Protein AF-A0A7S1NJX8-F1 (afdb_monomer)

Sequence (131 aa):
MVQAANAGLDQEMPGDKNGGYFNFLAIANAINAGQVVEATIDDKVHRILRTMFQVGLFDRPVTGNVSANVTSETHRLLARDMARQSAVLLKNIDQTLPLQPLAKLKRIAVFGEAAHTKVITGGTGSGAVVP

Structure (mmCIF, N/CA/C/O backbone):
data_AF-A0A7S1NJX8-F1
#
_entry.id   AF-A0A7S1NJX8-F1
#
loop_
_atom_site.group_PDB
_atom_site.id
_atom_site.type_symbol
_atom_site.label_atom_id
_atom_site.label_alt_id
_atom_site.label_comp_id
_atom_site.label_asym_id
_atom_site.label_entity_id
_atom_site.label_seq_id
_atom_site.pdbx_PDB_ins_code
_atom_site.Cartn_x
_atom_site.Cartn_y
_atom_site.Cartn_z
_atom_site.occupancy
_atom_site.B_iso_or_equiv
_atom_site.auth_seq_id
_atom_site.auth_comp_id
_atom_site.auth_asym_id
_atom_site.auth_atom_id
_atom_site.pdbx_PDB_model_num
ATOM 1 N N . MET A 1 1 ? -21.201 2.657 12.795 1.00 90.62 1 MET A N 1
ATOM 2 C CA . MET A 1 1 ? -20.234 2.126 13.780 1.00 90.62 1 MET A CA 1
ATOM 3 C C . MET A 1 1 ? -20.573 0.704 14.221 1.00 90.62 1 MET A C 1
ATOM 5 O O . MET A 1 1 ? -19.836 -0.180 13.822 1.00 90.62 1 MET A O 1
ATOM 9 N N . VAL A 1 2 ? -21.676 0.453 14.946 1.00 95.69 2 VAL A N 1
ATOM 10 C CA . VAL A 1 2 ? -22.008 -0.868 15.547 1.00 95.69 2 VAL A CA 1
ATOM 11 C C . VAL A 1 2 ? -21.812 -2.051 14.597 1.00 95.69 2 VAL A C 1
ATOM 13 O O . VAL A 1 2 ? -21.109 -3.002 14.922 1.00 95.69 2 VAL A O 1
ATOM 16 N N . GLN A 1 3 ? -22.384 -1.974 13.392 1.00 96.62 3 GLN A N 1
ATOM 17 C CA . GLN A 1 3 ? -22.246 -3.037 12.393 1.00 96.62 3 GLN A CA 1
ATOM 18 C C . GLN A 1 3 ? -20.782 -3.291 12.020 1.00 96.62 3 GLN A C 1
ATOM 20 O O . GLN A 1 3 ? -20.370 -4.439 11.958 1.00 96.62 3 GLN A O 1
ATOM 25 N N . ALA A 1 4 ? -19.986 -2.238 11.824 1.00 95.75 4 ALA A N 1
ATOM 26 C CA . ALA A 1 4 ? -18.568 -2.366 11.504 1.00 95.75 4 ALA A CA 1
ATOM 27 C C . ALA A 1 4 ? -17.772 -2.957 12.679 1.00 95.75 4 ALA A C 1
ATOM 29 O O . ALA A 1 4 ? -16.923 -3.820 12.461 1.00 95.75 4 ALA A O 1
ATOM 30 N N . ALA A 1 5 ? -18.084 -2.557 13.918 1.00 94.62 5 ALA A N 1
ATOM 31 C CA . ALA A 1 5 ? -17.475 -3.141 15.110 1.00 94.62 5 ALA A CA 1
ATOM 32 C C . ALA A 1 5 ? -17.751 -4.655 15.174 1.00 94.62 5 ALA A C 1
ATOM 34 O O . ALA A 1 5 ? -16.818 -5.450 15.268 1.00 94.62 5 ALA A O 1
ATOM 35 N N . ASN A 1 6 ? -19.003 -5.075 14.997 1.00 96.56 6 ASN A N 1
ATOM 36 C CA . ASN A 1 6 ? -19.371 -6.493 15.022 1.00 96.56 6 ASN A CA 1
ATOM 37 C C . ASN A 1 6 ? -18.906 -7.273 13.772 1.00 96.56 6 ASN A C 1
ATOM 39 O O . ASN A 1 6 ? -18.737 -8.485 13.844 1.00 96.56 6 ASN A O 1
ATOM 43 N N . ALA A 1 7 ? -18.659 -6.598 12.644 1.00 97.25 7 ALA A N 1
ATOM 44 C CA . ALA A 1 7 ? -18.204 -7.206 11.387 1.00 97.25 7 ALA A CA 1
ATOM 45 C C . ALA A 1 7 ? -16.672 -7.310 11.251 1.00 97.25 7 ALA A C 1
ATOM 47 O O . ALA A 1 7 ? -16.177 -7.668 10.185 1.00 97.25 7 ALA A O 1
ATOM 48 N N . GLY A 1 8 ? -15.915 -7.000 12.309 1.00 95.56 8 GLY A N 1
ATOM 49 C CA . GLY A 1 8 ? -14.461 -7.197 12.329 1.00 95.56 8 GLY A CA 1
ATOM 50 C C . GLY A 1 8 ? -13.617 -5.986 11.923 1.00 95.56 8 GLY A C 1
ATOM 51 O O . GLY A 1 8 ? -12.413 -6.136 11.756 1.00 95.56 8 GLY A O 1
ATOM 52 N N . LEU A 1 9 ? -14.189 -4.779 11.808 1.00 95.81 9 LEU A N 1
ATOM 53 C CA . LEU A 1 9 ? -13.374 -3.565 11.687 1.00 95.81 9 LEU A CA 1
ATOM 54 C C . LEU A 1 9 ? -12.698 -3.271 13.034 1.00 95.81 9 LEU A C 1
ATOM 56 O O . LEU A 1 9 ? -13.394 -3.074 14.034 1.00 95.81 9 LEU A O 1
ATOM 60 N N . ASP A 1 10 ? -11.367 -3.260 13.065 1.00 94.75 10 ASP A N 1
ATOM 61 C CA . ASP A 1 10 ? -10.586 -3.034 14.291 1.00 94.75 10 ASP A CA 1
ATOM 62 C C . ASP A 1 10 ? -10.226 -1.550 14.495 1.00 94.75 10 ASP A C 1
ATOM 64 O O . ASP A 1 10 ? -10.170 -1.081 15.629 1.00 94.75 10 ASP A O 1
ATOM 68 N N . GLN A 1 11 ? -10.013 -0.801 13.406 1.00 93.25 11 GLN A N 1
ATOM 69 C CA . GLN A 1 11 ? -9.604 0.604 13.444 1.00 93.25 11 GLN A CA 1
A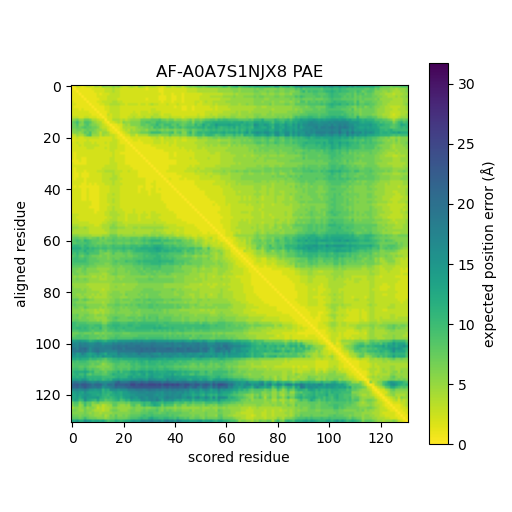TOM 70 C C . GLN A 1 11 ? -10.263 1.408 12.319 1.00 93.25 11 GLN A C 1
ATOM 72 O O . GLN A 1 11 ? -10.266 1.002 11.157 1.00 93.25 11 GLN A O 1
ATOM 77 N N . GLU A 1 12 ? -10.799 2.574 12.665 1.00 93.25 12 GLU A N 1
ATOM 78 C CA . GLU A 1 12 ? -11.357 3.534 11.715 1.00 93.25 12 GLU A CA 1
ATOM 79 C C . GLU A 1 12 ? -10.269 4.460 11.150 1.00 93.25 12 GLU A C 1
ATOM 81 O O . GLU A 1 12 ? -9.429 4.973 11.892 1.00 93.25 12 GLU A O 1
ATOM 86 N N . MET A 1 13 ? -10.314 4.714 9.836 1.00 92.38 13 MET A N 1
ATOM 87 C CA . MET A 1 13 ? -9.521 5.747 9.167 1.00 92.38 13 MET A CA 1
ATOM 88 C C . MET A 1 13 ? -10.307 6.381 8.000 1.00 92.38 13 MET A C 1
ATOM 90 O O . MET A 1 13 ? -10.979 5.651 7.269 1.00 92.38 13 MET A O 1
ATOM 94 N N . PRO A 1 14 ? -10.173 7.699 7.754 1.00 89.44 14 PRO A N 1
ATOM 95 C CA . PRO A 1 14 ? -9.563 8.681 8.647 1.00 89.44 14 PRO A CA 1
ATOM 96 C C . PRO A 1 14 ? -10.462 8.935 9.866 1.00 89.44 14 PRO A C 1
ATOM 98 O O . PRO A 1 14 ? -11.683 8.868 9.766 1.00 89.44 14 PRO A O 1
ATOM 101 N N . GLY A 1 15 ? -9.862 9.256 11.010 1.00 82.00 15 GLY A N 1
ATOM 102 C CA . GLY A 1 15 ? -10.617 9.872 12.102 1.00 82.00 15 GLY A CA 1
ATOM 103 C C . GLY A 1 15 ? -10.945 11.333 11.779 1.00 82.00 15 GLY A C 1
ATOM 104 O O . GLY A 1 15 ? -10.297 11.954 10.933 1.00 82.00 15 GLY A O 1
ATOM 105 N N . ASP A 1 16 ? -11.924 11.903 12.479 1.00 85.06 16 ASP A N 1
ATOM 106 C CA . ASP A 1 16 ? -12.110 13.354 12.543 1.00 85.06 16 ASP A CA 1
ATOM 107 C C . ASP A 1 16 ? -11.523 13.920 13.852 1.00 85.06 16 ASP A C 1
ATOM 109 O O . ASP A 1 16 ? -10.999 13.190 14.697 1.00 85.06 16 ASP A O 1
ATOM 113 N N . LYS A 1 17 ? -11.628 15.239 14.049 1.00 84.19 17 LYS A N 1
ATOM 114 C CA . LYS A 1 17 ? -11.164 15.918 15.276 1.00 84.19 17 LYS A CA 1
ATOM 115 C C . LYS A 1 17 ? -11.827 15.415 16.570 1.00 84.19 17 LYS A C 1
ATOM 117 O O . LYS A 1 17 ? -11.340 15.725 17.650 1.00 84.19 17 LYS A O 1
ATOM 122 N N . ASN A 1 18 ? -12.931 14.680 16.460 1.00 83.44 18 ASN A N 1
ATOM 123 C CA . ASN A 1 18 ? -13.700 14.134 17.571 1.00 83.44 18 ASN A CA 1
ATOM 124 C C . ASN A 1 18 ? -13.514 12.610 17.710 1.00 83.44 18 ASN A C 1
ATOM 126 O O . ASN A 1 18 ? -14.224 11.982 18.493 1.00 83.44 18 ASN A O 1
ATOM 130 N N . GLY A 1 19 ? -12.572 12.010 16.973 1.00 77.94 19 GLY A N 1
ATOM 131 C CA . GLY A 1 19 ? -12.288 10.575 17.021 1.00 77.94 19 GLY A CA 1
ATOM 132 C C . GLY A 1 19 ? -13.142 9.716 16.084 1.00 77.94 19 GLY A C 1
ATOM 133 O O . GLY A 1 19 ? -13.145 8.499 16.237 1.00 77.94 19 GLY A O 1
ATOM 134 N N . GLY A 1 20 ? -13.854 10.317 15.126 1.00 88.75 20 GLY A N 1
ATOM 135 C CA . GLY A 1 20 ? -14.644 9.604 14.123 1.00 88.75 20 GLY A CA 1
ATOM 136 C C . GLY A 1 20 ? -15.876 8.898 14.694 1.00 88.75 20 GLY A C 1
ATOM 137 O O . GLY A 1 20 ? -16.385 9.228 15.770 1.00 88.75 20 GLY A O 1
ATOM 138 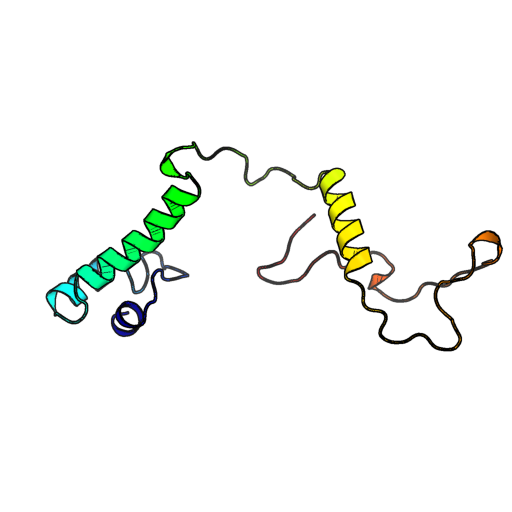N N . TYR A 1 21 ? -16.377 7.911 13.961 1.00 90.56 21 TYR A N 1
ATOM 139 C CA . TYR A 1 21 ? -17.515 7.087 14.359 1.00 90.56 21 TYR A CA 1
ATOM 140 C C . TYR A 1 21 ? -17.198 6.112 15.505 1.00 90.56 21 TYR A C 1
ATOM 142 O O . TYR A 1 21 ? -18.125 5.696 16.200 1.00 90.56 21 TYR A O 1
ATOM 150 N N . PHE A 1 22 ? -15.931 5.742 15.699 1.00 92.50 22 PHE A N 1
ATOM 151 C CA . PHE A 1 22 ? -15.415 4.838 16.736 1.00 92.50 22 PHE A CA 1
ATOM 152 C C . PHE A 1 22 ? -14.891 5.581 17.975 1.00 92.50 22 PHE A C 1
ATOM 154 O O . PHE A 1 22 ? -14.167 5.008 18.788 1.00 92.50 22 PHE A O 1
ATOM 161 N N . ASN A 1 23 ? -15.265 6.850 18.158 1.00 92.56 23 ASN A N 1
ATOM 162 C CA . ASN A 1 23 ? -14.895 7.593 19.357 1.00 92.56 23 ASN A CA 1
ATOM 163 C C . ASN A 1 23 ? -15.419 6.924 20.645 1.00 92.56 23 ASN A C 1
ATOM 165 O O . ASN A 1 23 ? -16.388 6.157 20.637 1.00 92.56 23 ASN A O 1
ATOM 169 N N . PHE A 1 24 ? -14.791 7.276 21.769 1.00 91.31 24 PHE A N 1
ATOM 170 C CA . PHE A 1 24 ? -15.077 6.697 23.082 1.00 91.31 24 PHE A CA 1
ATOM 171 C C . PHE A 1 24 ? -16.570 6.705 23.443 1.00 91.31 24 PHE A C 1
ATOM 173 O O . PHE A 1 24 ? -17.103 5.672 23.842 1.00 91.31 24 PHE A O 1
ATOM 180 N N . LEU A 1 25 ? -17.261 7.839 23.269 1.00 93.81 25 LEU A N 1
ATOM 181 C CA . LEU A 1 25 ? -18.677 7.960 23.634 1.00 93.81 25 LEU A CA 1
ATOM 182 C C . LEU A 1 25 ? -19.558 7.047 22.780 1.00 93.81 25 LEU A C 1
ATOM 184 O O . LEU A 1 25 ? -20.480 6.423 23.299 1.00 93.81 25 LEU A O 1
ATOM 188 N N . ALA A 1 26 ? -19.274 6.948 21.480 1.00 93.81 26 ALA A N 1
ATOM 189 C CA . ALA A 1 26 ? -20.027 6.081 20.584 1.00 93.81 26 ALA A CA 1
ATOM 190 C C . ALA A 1 26 ? -19.888 4.606 20.992 1.00 93.81 26 ALA A C 1
ATOM 192 O O . ALA A 1 26 ? -20.896 3.904 21.086 1.00 93.81 26 ALA A O 1
ATOM 193 N N . ILE A 1 27 ? -18.662 4.151 21.270 1.00 95.06 27 ILE A N 1
ATOM 194 C CA . ILE A 1 27 ? -18.387 2.772 21.699 1.00 95.06 27 ILE A CA 1
ATOM 195 C C . ILE A 1 27 ? -19.026 2.483 23.060 1.00 95.06 27 ILE A C 1
ATOM 197 O O . ILE A 1 27 ? -19.748 1.495 23.190 1.00 95.06 27 ILE A O 1
ATOM 201 N N . ALA A 1 28 ? -18.842 3.369 24.042 1.00 96.25 28 ALA A N 1
ATOM 202 C CA . ALA A 1 28 ? -19.423 3.212 25.373 1.00 96.25 28 ALA A CA 1
ATOM 203 C C . ALA A 1 28 ? -20.958 3.120 25.318 1.00 96.25 28 ALA A C 1
ATOM 205 O O . ALA A 1 28 ? -21.553 2.241 25.938 1.00 96.25 28 ALA A O 1
ATOM 206 N N . ASN A 1 29 ? -21.608 3.971 24.517 1.00 97.38 29 ASN A N 1
ATOM 207 C CA . ASN A 1 29 ? -23.059 3.928 24.339 1.00 97.38 29 ASN A CA 1
ATOM 208 C C . ASN A 1 29 ? -23.527 2.630 23.670 1.00 97.38 29 ASN A C 1
ATOM 210 O O . ASN A 1 29 ? -24.543 2.074 24.077 1.00 97.38 29 ASN A O 1
ATOM 214 N N . ALA A 1 30 ? -22.795 2.126 22.673 1.00 97.25 30 ALA A N 1
ATOM 215 C CA . ALA A 1 30 ? -23.131 0.865 22.017 1.00 97.25 30 ALA A CA 1
ATOM 216 C C . ALA A 1 30 ? -22.998 -0.343 22.958 1.00 97.25 30 ALA A C 1
ATOM 218 O O . ALA A 1 30 ? -23.825 -1.253 22.886 1.00 97.25 30 ALA A O 1
ATOM 219 N N . ILE A 1 31 ? -22.009 -0.334 23.859 1.00 97.81 31 ILE A N 1
ATOM 220 C CA . ILE A 1 31 ? -21.859 -1.355 24.906 1.00 97.81 31 ILE A CA 1
ATOM 221 C C . ILE A 1 31 ? -23.004 -1.258 25.915 1.00 97.81 31 ILE A C 1
ATOM 223 O O . ILE A 1 31 ? -23.692 -2.248 26.157 1.00 97.81 31 ILE A O 1
ATOM 227 N N . ASN A 1 32 ? -23.280 -0.058 26.436 1.00 98.00 32 ASN A N 1
ATOM 228 C CA . ASN A 1 32 ? -24.369 0.173 27.391 1.00 98.00 32 ASN A CA 1
ATOM 229 C C . ASN A 1 32 ? -25.746 -0.205 26.820 1.00 98.00 32 ASN A C 1
ATOM 231 O O . ASN A 1 32 ? -26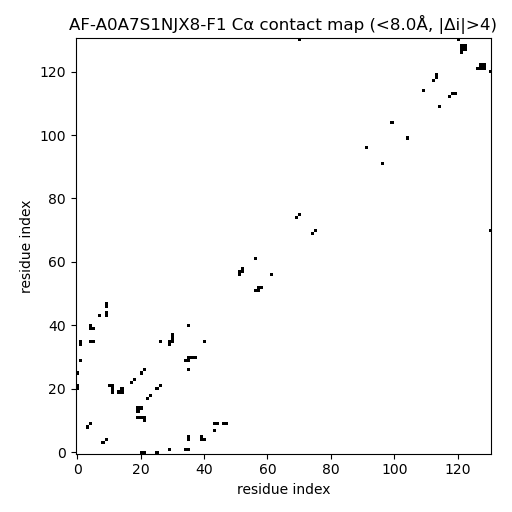.619 -0.662 27.552 1.00 98.00 32 ASN A O 1
ATOM 235 N N . ALA A 1 33 ? -25.940 -0.035 25.510 1.00 98.00 33 ALA A N 1
ATOM 236 C CA . ALA A 1 33 ? -27.155 -0.427 24.802 1.00 98.00 33 ALA A CA 1
ATOM 237 C C . ALA A 1 33 ? -27.198 -1.920 24.406 1.00 98.00 33 ALA A C 1
ATOM 239 O O . ALA A 1 33 ? -28.159 -2.342 23.764 1.00 98.00 33 ALA A O 1
ATOM 240 N N . GLY A 1 34 ? -26.168 -2.715 24.725 1.00 97.69 34 GLY A N 1
ATOM 241 C CA . GLY A 1 34 ? -26.075 -4.136 24.367 1.00 97.69 34 GLY A CA 1
ATOM 242 C C . GLY A 1 34 ? -25.906 -4.406 22.866 1.00 97.69 34 GLY A C 1
ATOM 243 O O . GLY A 1 34 ? -26.106 -5.529 22.410 1.00 97.69 34 GLY A O 1
ATOM 244 N N . GLN A 1 35 ? -25.561 -3.384 22.079 1.00 98.12 35 GLN A N 1
ATOM 245 C CA . GLN A 1 35 ? -25.411 -3.472 20.623 1.00 98.12 35 GLN A CA 1
ATOM 246 C C . GLN A 1 35 ? -24.044 -4.031 20.206 1.00 98.12 35 GLN A C 1
ATOM 248 O O . GLN A 1 35 ? -23.897 -4.582 19.113 1.00 98.12 35 GLN A O 1
ATOM 253 N N . VAL A 1 36 ? -23.044 -3.872 21.071 1.00 97.44 36 VAL A N 1
ATOM 254 C CA . VAL A 1 36 ? -21.699 -4.441 20.950 1.00 97.44 36 VAL A CA 1
ATOM 255 C C . VAL A 1 36 ? -21.336 -5.001 22.319 1.00 97.44 36 VAL A C 1
ATOM 257 O O . VAL A 1 36 ? -21.515 -4.317 23.321 1.00 97.44 36 VAL A O 1
ATOM 260 N N . VAL A 1 37 ? -20.839 -6.234 22.390 1.00 97.75 37 VAL A N 1
ATOM 261 C CA . VAL A 1 37 ? -20.351 -6.782 23.664 1.00 97.75 37 VAL A CA 1
ATOM 262 C C . VAL A 1 37 ? -18.935 -6.276 23.934 1.00 97.75 37 VAL A C 1
ATOM 264 O O . VAL A 1 37 ? -18.137 -6.159 23.007 1.00 97.75 37 VAL A O 1
ATOM 267 N N . GLU A 1 38 ? -18.600 -5.992 25.193 1.00 97.12 38 GLU A N 1
ATOM 268 C CA . GLU A 1 38 ? -17.281 -5.458 25.582 1.00 97.12 38 GLU A CA 1
ATOM 269 C C . GLU A 1 38 ? -16.125 -6.340 25.084 1.00 97.12 38 GLU A C 1
ATOM 271 O O . GLU A 1 38 ? -15.177 -5.836 24.486 1.00 97.12 38 GLU A O 1
ATOM 276 N N . ALA A 1 39 ? -16.284 -7.666 25.160 1.00 97.94 39 ALA A N 1
ATOM 277 C CA . ALA A 1 39 ? -15.316 -8.631 24.638 1.00 97.94 39 ALA A CA 1
ATOM 278 C C . ALA A 1 39 ? -15.006 -8.453 23.135 1.00 97.94 39 ALA A C 1
ATOM 280 O O . ALA A 1 39 ? -13.907 -8.775 22.687 1.00 97.94 39 ALA A O 1
ATOM 281 N N . THR A 1 40 ? -15.947 -7.926 22.338 1.00 97.19 40 THR A N 1
ATOM 282 C CA . THR A 1 40 ? -15.702 -7.586 20.927 1.00 97.19 40 THR A CA 1
ATOM 283 C C . THR A 1 40 ? -14.741 -6.411 20.795 1.00 97.19 40 THR A C 1
ATOM 285 O O . THR A 1 40 ? -13.979 -6.375 19.837 1.00 97.19 40 THR A O 1
ATOM 288 N N . ILE A 1 41 ? -14.759 -5.453 21.721 1.00 96.50 41 ILE A N 1
ATOM 289 C CA . ILE A 1 41 ? -13.811 -4.335 21.736 1.00 96.50 41 ILE A CA 1
ATOM 290 C C . ILE A 1 41 ? -12.457 -4.785 22.289 1.00 96.50 41 ILE A C 1
ATOM 292 O O . ILE A 1 41 ? -11.435 -4.478 21.675 1.00 96.50 41 ILE A O 1
ATOM 296 N N . ASP A 1 42 ? -12.439 -5.582 23.358 1.00 97.69 42 ASP A N 1
ATOM 297 C CA . ASP A 1 42 ? -11.201 -6.123 23.935 1.00 97.69 42 ASP A CA 1
ATOM 298 C C . ASP A 1 42 ? -10.390 -6.924 22.915 1.00 97.69 42 ASP A C 1
ATOM 300 O O . ASP A 1 42 ? -9.183 -6.731 22.778 1.00 97.69 42 ASP A O 1
ATOM 304 N N . ASP A 1 43 ? -11.053 -7.780 22.137 1.00 98.00 43 ASP A N 1
ATOM 305 C CA . ASP A 1 43 ? -10.420 -8.570 21.080 1.00 98.00 43 ASP A CA 1
ATOM 306 C C . ASP A 1 43 ? -9.782 -7.682 19.988 1.00 98.00 43 ASP A C 1
ATOM 308 O O . ASP A 1 43 ? -8.669 -7.950 19.524 1.00 98.00 43 ASP A O 1
ATOM 312 N N . LYS A 1 44 ? -10.423 -6.562 19.626 1.00 96.62 44 LYS A N 1
ATOM 313 C CA . LYS A 1 44 ? -9.885 -5.581 18.659 1.00 96.62 44 LYS A CA 1
ATOM 314 C C . LYS A 1 44 ? -8.651 -4.878 19.201 1.00 96.62 44 LYS A C 1
ATOM 316 O O . LYS A 1 44 ? -7.619 -4.817 18.530 1.00 96.62 44 LYS A O 1
ATOM 321 N N . VAL A 1 45 ? -8.743 -4.382 20.434 1.00 96.81 45 VAL A N 1
ATOM 322 C CA . VAL A 1 45 ? -7.627 -3.732 21.129 1.00 96.81 45 VAL A CA 1
ATOM 323 C C . VAL A 1 45 ? -6.464 -4.710 21.269 1.00 96.81 45 VAL A C 1
ATOM 325 O O . VAL A 1 45 ? -5.323 -4.355 20.972 1.00 96.81 45 VAL A O 1
ATOM 328 N N . HIS A 1 46 ? -6.742 -5.966 21.617 1.00 98.06 46 HIS A N 1
ATOM 329 C CA . HIS A 1 46 ? -5.736 -7.015 21.705 1.00 98.06 46 HIS A CA 1
ATOM 330 C C . HIS A 1 46 ? -5.017 -7.239 20.365 1.00 98.06 46 HIS A C 1
ATOM 332 O O . HIS A 1 46 ? -3.790 -7.322 20.351 1.00 98.06 46 HIS A O 1
ATOM 338 N N . ARG A 1 47 ? -5.717 -7.271 19.219 1.00 98.12 47 ARG A N 1
ATOM 339 C CA . ARG A 1 47 ? -5.071 -7.393 17.891 1.00 98.12 47 ARG A CA 1
ATOM 340 C C . ARG A 1 47 ? -4.115 -6.240 17.588 1.00 98.12 47 ARG A C 1
ATOM 342 O O . ARG A 1 47 ? -3.018 -6.488 17.071 1.00 98.12 47 ARG A O 1
ATOM 349 N N . ILE A 1 48 ? -4.509 -5.012 17.926 1.00 97.50 48 ILE A N 1
ATOM 350 C CA . ILE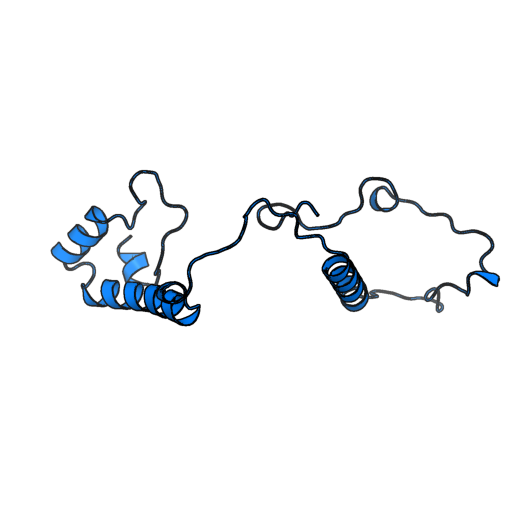 A 1 48 ? -3.687 -3.809 17.741 1.00 97.50 48 ILE A CA 1
ATOM 351 C C . ILE A 1 48 ? -2.456 -3.876 18.652 1.00 97.50 48 ILE A C 1
ATOM 353 O O . ILE A 1 48 ? -1.324 -3.822 18.167 1.00 97.50 48 ILE A O 1
ATOM 357 N N . LEU A 1 49 ? -2.662 -4.078 19.957 1.00 98.00 49 LEU A N 1
ATOM 358 C CA . LEU A 1 49 ? -1.584 -4.122 20.946 1.00 98.00 49 LEU A CA 1
ATOM 359 C C . LEU A 1 49 ? -0.613 -5.272 20.686 1.00 98.00 49 LEU A C 1
ATOM 361 O O . LEU A 1 49 ? 0.595 -5.060 20.708 1.00 98.00 49 LEU A O 1
ATOM 365 N N . ARG A 1 50 ? -1.109 -6.470 20.360 1.00 97.94 50 ARG A N 1
ATOM 366 C CA . ARG A 1 50 ? -0.274 -7.615 19.973 1.00 97.94 50 ARG A CA 1
ATOM 367 C C . ARG A 1 50 ? 0.679 -7.249 18.838 1.00 97.94 50 ARG A C 1
ATOM 369 O O . ARG A 1 50 ? 1.853 -7.597 18.901 1.00 97.94 50 ARG A O 1
ATOM 376 N N . THR A 1 51 ? 0.192 -6.537 17.821 1.00 97.50 51 THR A N 1
ATOM 377 C CA . THR A 1 51 ? 1.020 -6.103 16.686 1.00 97.50 51 THR A CA 1
ATOM 378 C C . THR A 1 51 ? 2.073 -5.085 17.131 1.00 97.50 51 THR A C 1
ATOM 380 O O . THR A 1 51 ? 3.234 -5.204 16.747 1.00 97.50 51 THR A O 1
ATOM 383 N N . MET A 1 52 ? 1.704 -4.137 18.000 1.00 96.81 52 MET A N 1
ATOM 384 C CA . MET A 1 52 ? 2.636 -3.165 18.586 1.00 96.81 52 MET A CA 1
ATOM 385 C C . MET A 1 52 ? 3.742 -3.838 19.416 1.00 96.81 52 MET A C 1
ATOM 387 O O . MET A 1 52 ? 4.917 -3.508 19.252 1.00 96.81 52 MET A O 1
ATOM 391 N N . PHE A 1 53 ? 3.398 -4.819 20.254 1.00 97.12 53 PHE A N 1
ATOM 392 C CA . PHE A 1 53 ? 4.380 -5.624 20.986 1.00 97.12 53 PHE A CA 1
ATOM 393 C C . PHE A 1 53 ? 5.258 -6.451 20.042 1.00 97.12 53 PHE A C 1
ATOM 395 O O . PHE A 1 53 ? 6.472 -6.473 20.202 1.00 97.12 53 PHE A O 1
ATOM 402 N N . GLN A 1 54 ? 4.683 -7.073 19.009 1.00 96.50 54 GLN A N 1
ATOM 403 C CA . GLN A 1 54 ? 5.438 -7.894 18.057 1.00 96.50 54 GLN A CA 1
ATOM 404 C C . GLN A 1 54 ? 6.520 -7.100 17.310 1.00 96.50 54 GLN A C 1
ATOM 406 O O . GLN A 1 54 ? 7.610 -7.620 17.073 1.00 96.50 54 GLN A O 1
ATOM 411 N N . VAL A 1 55 ? 6.248 -5.841 16.949 1.00 95.19 55 VAL A N 1
ATOM 412 C CA . VAL A 1 55 ? 7.253 -4.968 16.313 1.00 95.19 55 VAL A CA 1
ATOM 413 C C . VAL A 1 55 ? 8.217 -4.326 17.321 1.00 95.19 55 VAL A C 1
ATOM 415 O O . VAL A 1 55 ? 9.155 -3.638 16.920 1.00 95.19 55 VAL A O 1
ATOM 418 N N . GLY A 1 56 ? 8.031 -4.582 18.621 1.00 95.44 56 GLY A N 1
ATOM 419 C CA . GLY A 1 56 ? 8.866 -4.068 19.705 1.00 95.44 56 GLY A CA 1
ATOM 420 C C . GLY A 1 56 ? 8.632 -2.593 20.019 1.00 95.44 56 GLY A C 1
ATOM 421 O O . GLY A 1 56 ? 9.546 -1.943 20.521 1.00 95.44 56 GLY A O 1
ATOM 422 N N . LEU A 1 57 ? 7.443 -2.055 19.717 1.00 94.94 57 LEU A N 1
ATOM 423 C CA . LEU A 1 57 ? 7.125 -0.635 19.917 1.00 94.94 57 LEU A CA 1
ATOM 424 C C . LEU A 1 57 ? 7.228 -0.210 21.390 1.00 94.94 57 LEU A C 1
ATOM 426 O O . LEU A 1 57 ? 7.573 0.931 21.675 1.00 94.94 57 LEU A O 1
ATOM 430 N N . PHE A 1 58 ? 6.937 -1.127 22.315 1.00 95.44 58 PHE A N 1
ATOM 431 C CA . PHE A 1 58 ? 7.029 -0.885 23.758 1.00 95.44 58 PHE A CA 1
ATOM 432 C C . PHE A 1 58 ? 8.427 -1.144 24.333 1.00 95.44 58 PHE A C 1
ATOM 434 O O . PHE A 1 58 ? 8.752 -0.620 25.395 1.00 95.44 58 PHE A O 1
ATOM 441 N N . ASP A 1 59 ? 9.259 -1.919 23.635 1.00 95.81 59 ASP A N 1
ATOM 442 C CA . ASP A 1 59 ? 10.578 -2.332 24.127 1.00 95.81 59 ASP A CA 1
ATOM 443 C C . ASP A 1 59 ? 11.699 -1.412 23.634 1.00 95.81 59 ASP A C 1
ATOM 445 O O . ASP A 1 59 ? 12.739 -1.274 24.278 1.00 95.81 59 ASP A O 1
ATOM 449 N N . ARG A 1 60 ? 11.521 -0.811 22.452 1.00 94.31 60 ARG A N 1
ATOM 450 C CA . ARG A 1 60 ? 12.543 -0.017 21.768 1.00 94.31 60 ARG A CA 1
ATOM 451 C C . ARG A 1 60 ? 12.043 1.410 21.568 1.00 94.31 60 ARG A C 1
ATOM 453 O O . ARG A 1 60 ? 10.990 1.588 20.957 1.00 94.31 60 ARG A O 1
ATOM 460 N N . PRO A 1 61 ? 12.794 2.436 22.009 1.00 89.94 61 PRO A N 1
ATOM 461 C CA . PRO A 1 61 ? 12.417 3.812 21.730 1.00 89.94 61 PRO A CA 1
ATOM 462 C C . PRO A 1 61 ? 12.357 4.032 20.215 1.00 89.94 61 PRO A C 1
ATOM 464 O O . PRO A 1 61 ? 13.242 3.594 19.474 1.00 89.94 61 PRO A O 1
ATOM 467 N N . VAL A 1 62 ? 11.317 4.726 19.753 1.00 89.19 62 VAL A N 1
ATOM 468 C CA . VAL A 1 62 ? 11.211 5.137 18.350 1.00 89.19 62 VAL A CA 1
ATOM 469 C C . VAL A 1 62 ? 12.317 6.153 18.081 1.00 89.19 62 VAL A C 1
ATOM 471 O O . VAL A 1 62 ? 12.338 7.237 18.661 1.00 89.19 62 VAL A O 1
ATOM 474 N N . THR A 1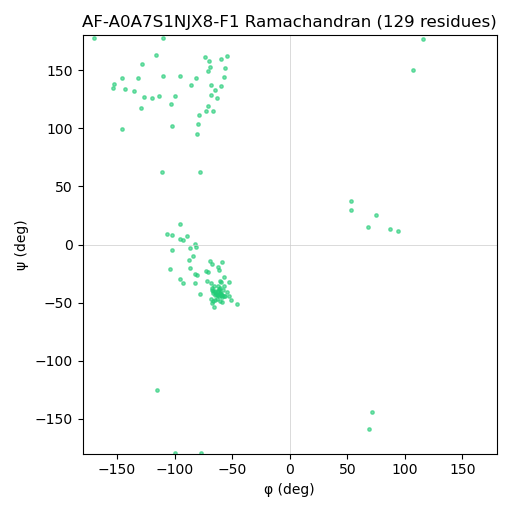 63 ? 13.259 5.783 17.221 1.00 88.69 63 THR A N 1
ATOM 475 C CA . THR A 1 63 ? 14.389 6.628 16.821 1.00 88.69 63 THR A CA 1
ATOM 476 C C . THR A 1 63 ? 14.311 6.949 15.330 1.00 88.69 63 THR A C 1
ATOM 478 O O . THR A 1 63 ? 13.600 6.285 14.576 1.00 88.69 63 THR A O 1
ATOM 481 N N . GLY A 1 64 ? 15.045 7.975 14.897 1.00 87.88 64 GLY A N 1
ATOM 482 C CA . GLY A 1 64 ? 15.119 8.393 13.497 1.00 87.88 64 GLY A CA 1
ATOM 483 C C . GLY A 1 64 ? 14.559 9.791 13.250 1.00 87.88 64 GLY A C 1
ATOM 484 O O . GLY A 1 64 ? 14.081 10.469 14.156 1.00 87.88 64 GLY A O 1
ATOM 485 N N . ASN A 1 65 ? 14.659 10.233 11.999 1.00 90.81 65 ASN A N 1
ATOM 486 C CA . ASN A 1 65 ? 14.159 11.521 11.540 1.00 90.81 65 ASN A CA 1
ATOM 487 C C . ASN A 1 65 ? 13.299 11.286 10.296 1.00 90.81 65 ASN A C 1
ATOM 489 O O . ASN A 1 65 ? 13.807 10.824 9.277 1.00 90.81 65 ASN A O 1
ATOM 493 N N . VAL A 1 66 ? 12.011 11.620 10.381 1.00 88.62 66 VAL A N 1
ATOM 494 C CA . VAL A 1 66 ? 11.049 11.479 9.272 1.00 88.62 66 VAL A CA 1
ATOM 495 C C . VAL A 1 66 ? 11.405 12.328 8.050 1.00 88.62 66 VAL A C 1
ATOM 497 O O . VAL A 1 66 ? 10.963 12.028 6.948 1.00 88.62 66 VAL A O 1
ATOM 500 N N . SER A 1 67 ? 12.238 13.352 8.231 1.00 88.94 67 SER A N 1
ATOM 501 C CA . SER A 1 67 ? 12.743 14.218 7.165 1.00 88.94 67 SER A CA 1
ATOM 502 C C . SER A 1 67 ? 14.117 13.786 6.642 1.00 88.94 67 SER A C 1
ATOM 504 O O . SER A 1 67 ? 14.721 14.508 5.849 1.00 88.94 67 SER A O 1
ATOM 506 N N . ALA A 1 68 ? 14.667 12.660 7.110 1.00 90.31 68 ALA A N 1
ATOM 507 C CA . ALA A 1 68 ? 15.952 12.172 6.624 1.00 90.31 68 ALA A CA 1
ATOM 508 C C . ALA A 1 68 ? 15.856 11.776 5.144 1.00 90.31 68 ALA A C 1
ATOM 510 O O . ALA A 1 68 ? 14.954 11.043 4.742 1.00 90.31 68 ALA A O 1
ATOM 511 N N . ASN A 1 69 ? 16.829 12.215 4.340 1.00 89.19 69 ASN A N 1
ATOM 512 C CA . ASN A 1 69 ? 16.974 11.712 2.980 1.00 89.19 69 ASN A CA 1
ATOM 513 C C . ASN A 1 69 ? 17.520 10.280 3.038 1.00 89.19 69 ASN A C 1
ATOM 515 O O . ASN A 1 69 ? 18.649 10.049 3.473 1.00 89.19 69 ASN A O 1
ATOM 519 N N . VAL A 1 70 ? 16.704 9.327 2.594 1.00 89.69 70 VAL A N 1
ATOM 520 C CA . VAL A 1 70 ? 17.041 7.900 2.566 1.00 89.69 70 VAL A CA 1
ATOM 521 C C . VAL A 1 70 ? 17.431 7.405 1.171 1.00 89.69 70 VAL A C 1
ATOM 523 O O . VAL A 1 70 ? 17.639 6.206 0.991 1.00 89.69 70 VAL A O 1
ATOM 526 N N . THR A 1 71 ? 17.595 8.285 0.182 1.00 90.56 71 THR A N 1
ATOM 527 C CA . THR A 1 71 ? 18.041 7.955 -1.183 1.00 90.56 71 THR A CA 1
ATOM 528 C C . THR A 1 71 ? 19.557 7.723 -1.227 1.00 90.56 71 THR A C 1
ATOM 530 O O . THR A 1 71 ? 20.320 8.436 -1.877 1.00 90.56 71 THR A O 1
ATOM 533 N N . SER A 1 72 ? 20.015 6.701 -0.503 1.00 93.06 72 SER A N 1
ATOM 534 C CA . SER A 1 72 ? 21.409 6.255 -0.521 1.00 93.06 72 SER A CA 1
ATOM 535 C C . SER A 1 72 ? 21.772 5.596 -1.856 1.00 93.06 72 SER A C 1
ATOM 537 O O . SER A 1 72 ? 20.906 5.072 -2.561 1.00 93.06 72 SER A O 1
ATOM 539 N N . GLU A 1 73 ? 23.065 5.548 -2.187 1.00 95.62 73 GLU A N 1
ATOM 540 C CA . GLU A 1 73 ? 23.536 4.839 -3.386 1.00 95.62 73 GLU A CA 1
ATOM 541 C C . GLU A 1 73 ? 23.140 3.355 -3.361 1.00 95.62 73 GLU A C 1
ATOM 543 O O . GLU A 1 73 ? 22.676 2.815 -4.362 1.00 95.62 73 GLU A O 1
ATOM 548 N N . THR A 1 74 ? 23.209 2.714 -2.192 1.00 96.81 74 THR A N 1
ATOM 549 C CA . THR A 1 74 ? 22.767 1.327 -2.006 1.00 96.81 74 THR A CA 1
ATOM 550 C C . THR A 1 74 ? 21.289 1.145 -2.362 1.00 96.81 74 THR A C 1
ATOM 552 O O . THR A 1 74 ? 20.941 0.209 -3.082 1.00 96.81 74 THR A O 1
ATOM 555 N N . HIS A 1 75 ? 20.410 2.052 -1.920 1.00 94.88 75 HIS A N 1
ATOM 556 C CA . HIS A 1 75 ? 18.986 1.997 -2.268 1.00 94.88 75 HIS A CA 1
ATOM 557 C C . HIS A 1 75 ? 18.744 2.278 -3.757 1.00 94.88 75 HIS A C 1
ATOM 559 O O . HIS A 1 75 ? 17.911 1.614 -4.373 1.00 94.88 75 HIS A O 1
ATOM 565 N N . ARG A 1 76 ? 19.499 3.203 -4.367 1.00 92.56 76 ARG A N 1
ATOM 566 C CA . ARG A 1 76 ? 19.418 3.485 -5.812 1.00 92.56 76 ARG A CA 1
ATOM 567 C C . ARG A 1 76 ? 19.820 2.274 -6.653 1.00 92.56 76 ARG A C 1
ATOM 569 O O . ARG A 1 76 ? 19.145 1.962 -7.634 1.00 92.56 76 ARG A O 1
ATOM 576 N N . LEU A 1 77 ? 20.891 1.578 -6.271 1.00 96.00 77 LEU A N 1
ATOM 577 C CA . LEU A 1 77 ? 21.337 0.360 -6.947 1.00 96.00 77 LEU A CA 1
ATOM 578 C C . LEU A 1 77 ? 20.307 -0.766 -6.815 1.00 96.00 77 LEU A C 1
ATOM 580 O O . LEU A 1 77 ? 19.994 -1.405 -7.819 1.00 96.00 77 LEU A O 1
ATOM 584 N N . LEU A 1 78 ? 19.730 -0.954 -5.623 1.00 96.00 78 LEU A N 1
ATOM 585 C CA . LEU A 1 78 ? 18.658 -1.926 -5.401 1.00 96.00 78 LEU A CA 1
ATOM 586 C C . LEU A 1 78 ? 17.424 -1.612 -6.260 1.00 96.00 78 LEU A C 1
ATOM 588 O O . LEU A 1 78 ? 16.933 -2.488 -6.969 1.00 96.00 78 LEU A O 1
ATOM 592 N N . ALA A 1 79 ? 16.962 -0.358 -6.268 1.00 92.94 79 ALA A N 1
ATOM 593 C CA . ALA A 1 79 ? 15.822 0.064 -7.082 1.00 92.94 79 ALA A CA 1
ATOM 594 C C . ALA A 1 79 ? 16.073 -0.152 -8.584 1.00 92.94 79 ALA A C 1
ATOM 596 O O . ALA A 1 79 ? 15.200 -0.643 -9.302 1.00 92.94 79 ALA A O 1
ATOM 597 N N . ARG A 1 80 ? 17.284 0.158 -9.067 1.00 93.75 80 ARG A N 1
ATOM 598 C CA . ARG A 1 80 ? 17.689 -0.090 -10.459 1.00 93.75 80 ARG A CA 1
ATOM 599 C C . ARG A 1 80 ? 17.676 -1.577 -10.804 1.00 93.75 80 ARG A C 1
ATOM 601 O O . ARG A 1 80 ? 17.301 -1.938 -11.919 1.00 93.75 80 ARG A O 1
ATOM 608 N N . ASP A 1 81 ? 18.117 -2.425 -9.883 1.00 97.50 81 ASP A N 1
ATOM 609 C CA . ASP A 1 81 ? 18.132 -3.869 -10.087 1.00 97.50 81 ASP A CA 1
ATOM 610 C C . ASP A 1 81 ? 16.712 -4.446 -10.139 1.00 97.50 81 ASP A C 1
ATOM 612 O O . ASP A 1 81 ? 16.365 -5.131 -11.101 1.00 97.50 81 ASP A O 1
ATOM 616 N N . MET A 1 82 ? 15.850 -4.051 -9.197 1.00 96.12 82 MET A N 1
ATOM 617 C CA . MET A 1 82 ? 14.427 -4.406 -9.205 1.00 96.12 82 MET A CA 1
ATOM 618 C C . MET A 1 82 ? 13.736 -3.968 -10.501 1.00 96.12 82 MET A C 1
ATOM 620 O O . MET A 1 82 ? 13.009 -4.759 -11.097 1.00 96.12 82 MET A O 1
ATOM 624 N N . ALA A 1 83 ? 13.998 -2.746 -10.981 1.00 93.62 83 ALA A N 1
ATOM 625 C CA . ALA A 1 83 ? 13.442 -2.245 -12.239 1.00 93.62 83 ALA A CA 1
ATOM 626 C C . ALA A 1 83 ? 13.889 -3.069 -13.459 1.00 93.62 83 ALA A C 1
ATOM 628 O O . ALA A 1 83 ? 13.114 -3.272 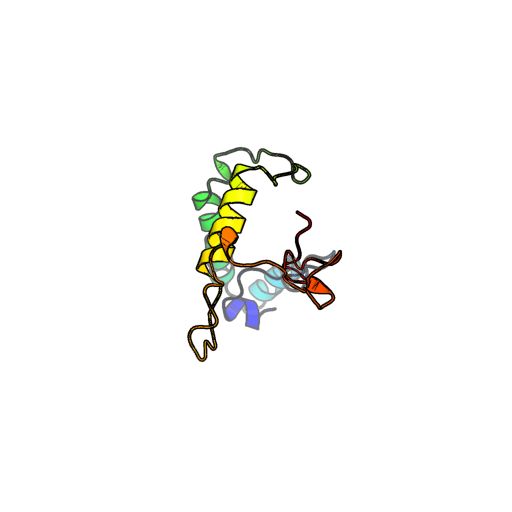-14.392 1.00 93.62 83 ALA A O 1
ATOM 629 N N . ARG A 1 84 ? 15.131 -3.575 -13.462 1.00 95.31 84 ARG A N 1
ATOM 630 C CA . ARG A 1 84 ? 15.630 -4.454 -14.531 1.00 95.31 84 ARG A CA 1
ATOM 631 C C . ARG A 1 84 ? 14.908 -5.801 -14.533 1.00 95.31 84 ARG A C 1
ATOM 633 O O . ARG A 1 84 ? 14.639 -6.330 -15.606 1.00 95.31 84 ARG A O 1
ATOM 640 N N . GLN A 1 85 ? 14.625 -6.351 -13.353 1.00 97.50 85 GLN A N 1
ATOM 641 C CA . GLN A 1 85 ? 14.000 -7.667 -13.201 1.00 97.50 85 GLN A CA 1
ATOM 642 C C . GLN A 1 85 ? 12.475 -7.644 -13.388 1.00 97.50 85 GLN A C 1
ATOM 644 O O . GLN A 1 85 ? 11.896 -8.659 -13.763 1.00 97.50 85 GLN A O 1
ATOM 649 N N . SER A 1 86 ? 11.819 -6.508 -13.135 1.00 96.56 86 SER A N 1
ATOM 650 C CA . SER A 1 86 ? 10.357 -6.384 -13.216 1.00 96.56 86 SER A CA 1
ATOM 651 C C . SER A 1 86 ? 9.828 -6.022 -14.607 1.00 96.56 86 SER A C 1
ATOM 653 O O . SER A 1 86 ? 8.625 -6.131 -14.852 1.00 96.56 86 SER A O 1
ATOM 655 N N . ALA A 1 87 ? 10.694 -5.596 -15.530 1.00 95.75 87 ALA A N 1
ATOM 656 C CA . ALA A 1 87 ? 10.297 -5.242 -16.888 1.00 95.75 87 ALA A CA 1
ATOM 657 C C . ALA A 1 87 ? 9.856 -6.479 -17.693 1.00 95.75 87 ALA A C 1
ATOM 659 O O . ALA A 1 87 ? 10.592 -7.458 -17.812 1.00 95.75 87 ALA A O 1
ATOM 660 N N . VAL A 1 88 ? 8.671 -6.412 -18.309 1.00 97.69 88 VAL A N 1
ATOM 661 C CA . VAL A 1 88 ? 8.116 -7.502 -19.128 1.00 97.69 88 VAL A CA 1
ATOM 662 C C . VAL A 1 88 ? 8.258 -7.179 -20.615 1.00 97.69 88 VAL A C 1
ATOM 664 O O . VAL A 1 88 ? 7.710 -6.193 -21.110 1.00 97.69 88 VAL A O 1
ATOM 667 N N . LEU A 1 89 ? 8.960 -8.040 -21.355 1.00 97.50 89 LEU A N 1
ATOM 668 C CA . LEU A 1 89 ? 9.066 -7.951 -22.811 1.00 97.50 89 LEU A CA 1
ATOM 669 C C . LEU A 1 89 ? 7.812 -8.540 -23.469 1.00 97.50 89 LEU A C 1
ATOM 671 O O . LEU A 1 89 ? 7.721 -9.745 -23.684 1.00 97.50 89 LEU A O 1
ATOM 675 N N . LEU A 1 90 ? 6.844 -7.684 -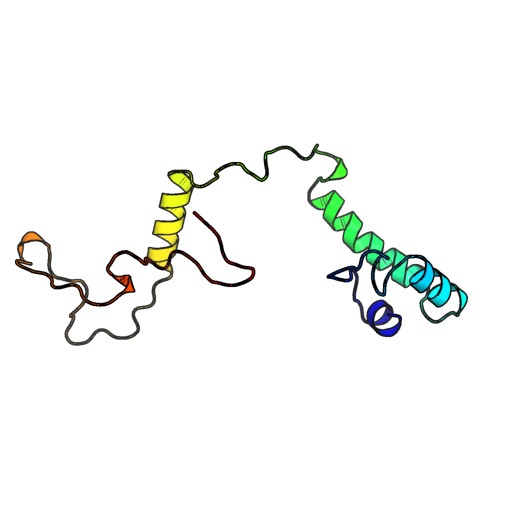23.803 1.00 98.31 90 LEU A N 1
ATOM 676 C CA . LEU A 1 90 ? 5.564 -8.123 -24.377 1.00 98.31 90 LEU A CA 1
ATOM 677 C C . LEU A 1 90 ? 5.679 -8.629 -25.823 1.00 98.31 90 LEU A C 1
ATOM 679 O O . LEU A 1 90 ? 4.897 -9.476 -26.248 1.00 98.31 90 LEU A O 1
ATOM 683 N N . LYS A 1 91 ? 6.620 -8.089 -26.605 1.00 97.75 91 LYS A N 1
ATOM 684 C CA . LYS A 1 91 ? 6.777 -8.404 -28.029 1.00 97.75 91 LYS A CA 1
ATOM 685 C C . LYS A 1 91 ? 8.218 -8.190 -28.478 1.00 97.75 91 LYS A C 1
ATOM 687 O O . LYS A 1 91 ? 8.800 -7.149 -28.191 1.00 97.75 91 LYS A O 1
ATOM 692 N N . ASN A 1 92 ? 8.760 -9.143 -29.233 1.00 97.56 92 ASN A N 1
ATOM 693 C CA . ASN A 1 92 ? 10.075 -9.041 -29.865 1.00 97.56 92 ASN A CA 1
ATOM 694 C C . ASN A 1 92 ? 10.052 -9.763 -31.219 1.00 97.56 92 ASN A C 1
ATOM 696 O O . ASN A 1 92 ? 10.115 -10.988 -31.266 1.00 97.56 92 ASN A O 1
ATOM 700 N N . ILE A 1 93 ? 9.896 -9.008 -32.308 1.00 97.56 93 ILE A N 1
ATOM 701 C CA . ILE A 1 93 ? 9.891 -9.542 -33.679 1.00 97.56 93 ILE A CA 1
ATOM 702 C C . ILE A 1 93 ? 11.301 -9.411 -34.268 1.00 97.56 93 ILE A C 1
ATOM 704 O O . ILE A 1 93 ? 12.012 -8.455 -33.953 1.00 97.56 93 ILE A O 1
ATOM 708 N N . ASP A 1 94 ? 11.704 -10.383 -35.091 1.00 96.00 94 ASP A N 1
ATOM 709 C CA . ASP A 1 94 ? 12.971 -10.393 -35.839 1.00 96.00 94 ASP A CA 1
ATOM 710 C C . ASP A 1 94 ? 14.220 -10.173 -34.975 1.00 96.00 94 ASP A C 1
ATOM 712 O O . ASP A 1 94 ? 15.216 -9.616 -35.427 1.00 96.00 94 ASP A O 1
ATOM 716 N N . GLN A 1 95 ? 14.162 -10.593 -33.705 1.00 93.38 95 GLN A N 1
ATOM 717 C CA . GLN A 1 95 ? 15.251 -10.420 -32.736 1.00 93.38 95 GLN A CA 1
ATOM 718 C C . GLN A 1 95 ? 15.731 -8.961 -32.633 1.00 93.38 95 GLN A C 1
ATOM 720 O O . GLN A 1 95 ? 16.917 -8.693 -32.456 1.00 93.38 95 GLN A O 1
ATOM 725 N N . THR A 1 96 ? 14.796 -8.007 -32.728 1.00 93.56 96 THR A N 1
ATOM 726 C CA . THR A 1 96 ? 15.095 -6.569 -32.626 1.00 93.56 96 THR A CA 1
ATOM 727 C C . THR A 1 96 ? 15.789 -6.229 -31.302 1.00 93.56 96 THR A C 1
ATOM 729 O O . THR A 1 96 ? 16.662 -5.360 -31.256 1.00 93.56 96 THR A O 1
ATOM 732 N N . LEU A 1 97 ? 15.402 -6.916 -30.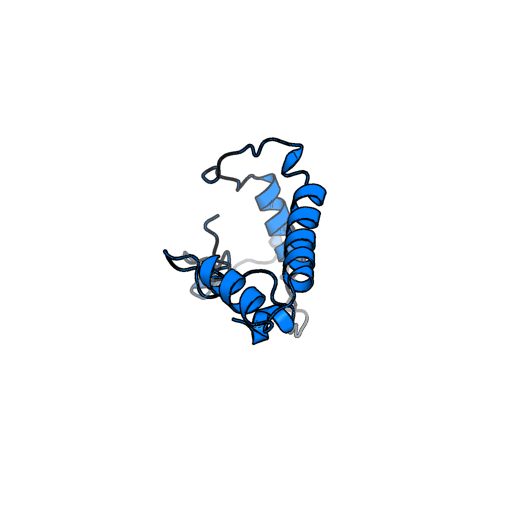221 1.00 94.69 97 LEU A N 1
ATOM 733 C CA . LEU A 1 97 ? 16.080 -6.867 -28.929 1.00 94.69 97 LEU A CA 1
ATOM 734 C C . LEU A 1 97 ? 16.802 -8.195 -28.621 1.00 94.69 97 LEU A C 1
ATOM 736 O O . LEU A 1 97 ? 16.253 -9.260 -28.927 1.00 94.69 97 LEU A O 1
ATOM 740 N N . PRO A 1 98 ? 17.974 -8.155 -27.949 1.00 93.50 98 PRO A N 1
ATOM 741 C CA . PRO A 1 98 ? 18.684 -6.956 -27.492 1.00 93.50 98 PRO A CA 1
ATOM 742 C C . PRO A 1 98 ? 19.263 -6.148 -28.660 1.00 93.50 98 PRO A C 1
ATOM 744 O O . PRO A 1 98 ? 19.570 -6.697 -29.715 1.00 93.50 98 PRO A O 1
ATOM 747 N N . LEU A 1 99 ? 19.426 -4.836 -28.463 1.00 93.62 99 LEU A N 1
ATOM 748 C CA . LEU A 1 99 ? 20.113 -3.999 -29.447 1.00 93.6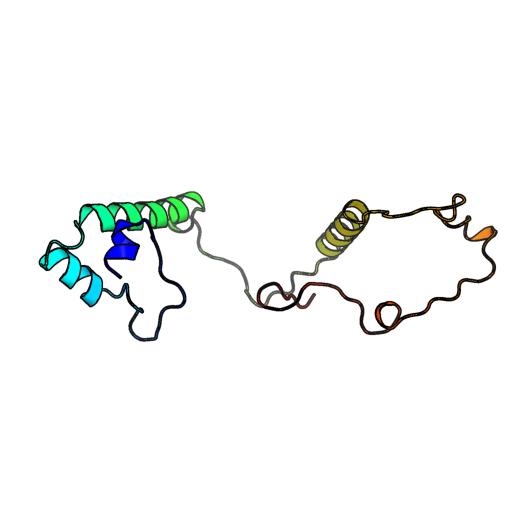2 99 LEU A CA 1
ATOM 749 C C . LEU A 1 99 ? 21.521 -4.555 -29.715 1.00 93.62 99 LEU A C 1
ATOM 751 O O . LEU A 1 99 ? 22.135 -5.176 -28.843 1.00 93.62 99 LEU A O 1
ATOM 755 N N . GLN A 1 100 ? 22.044 -4.308 -30.919 1.00 89.19 100 GLN A N 1
ATOM 756 C CA . GLN A 1 100 ? 23.411 -4.699 -31.265 1.00 89.19 100 GLN A CA 1
ATOM 757 C C . GLN A 1 100 ? 24.435 -4.135 -30.251 1.00 89.19 100 GLN A C 1
ATOM 759 O O . GLN A 1 100 ? 24.151 -3.191 -29.512 1.00 89.19 100 GLN A O 1
ATOM 764 N N . PRO A 1 101 ? 25.661 -4.673 -30.191 1.00 85.75 101 PRO A N 1
ATOM 765 C CA . PRO A 1 101 ? 26.709 -4.068 -29.378 1.00 85.75 101 PRO A CA 1
ATOM 766 C C . PRO A 1 101 ? 26.960 -2.610 -29.787 1.00 85.75 101 PRO A C 1
ATOM 768 O O . PRO A 1 101 ? 26.945 -2.293 -30.978 1.00 85.75 101 PRO A O 1
ATOM 771 N N . LEU A 1 102 ? 27.268 -1.740 -28.819 1.00 77.25 102 LEU A N 1
ATOM 772 C CA . LEU A 1 102 ? 27.526 -0.310 -29.061 1.00 77.25 102 LEU A CA 1
ATOM 773 C C . LEU A 1 102 ? 28.587 -0.065 -30.145 1.00 77.25 102 LEU A C 1
ATOM 775 O O . LEU A 1 102 ? 28.463 0.877 -30.914 1.00 77.25 102 LEU A O 1
ATOM 779 N N . ALA A 1 103 ? 29.575 -0.956 -30.278 1.00 82.56 103 ALA A N 1
ATOM 780 C CA . ALA A 1 103 ? 30.595 -0.881 -31.327 1.00 82.56 103 ALA A CA 1
ATOM 781 C C . ALA A 1 103 ? 30.033 -0.972 -32.765 1.00 82.56 103 ALA A C 1
ATOM 783 O O . ALA A 1 103 ? 30.692 -0.545 -33.710 1.00 82.56 103 ALA A O 1
ATOM 784 N N . LYS A 1 104 ? 28.833 -1.539 -32.946 1.00 87.75 104 LYS A N 1
ATOM 785 C CA . LYS A 1 104 ? 28.143 -1.668 -34.242 1.00 87.75 104 LYS A CA 1
ATOM 786 C C . LYS A 1 104 ? 26.992 -0.669 -34.404 1.00 87.75 104 LYS A C 1
ATOM 788 O O . LYS A 1 104 ? 26.625 -0.348 -35.534 1.00 87.75 104 LYS A O 1
ATOM 793 N N . LEU A 1 105 ? 26.452 -0.134 -33.305 1.00 88.81 105 LEU A N 1
ATOM 794 C CA . LEU A 1 105 ? 25.462 0.944 -33.348 1.00 88.81 105 LEU A CA 1
ATOM 795 C C . LEU A 1 105 ? 26.130 2.291 -33.595 1.00 88.81 105 LEU A C 1
ATOM 797 O O . LEU A 1 105 ? 26.795 2.848 -32.732 1.00 88.81 105 LEU A O 1
ATOM 801 N N . LYS A 1 106 ? 25.887 2.859 -34.778 1.00 87.75 106 LYS A N 1
ATOM 802 C CA . LYS A 1 106 ? 26.404 4.189 -35.128 1.00 87.75 106 LYS A CA 1
ATOM 803 C C . LYS A 1 106 ? 25.536 5.325 -34.588 1.00 87.75 106 LYS A C 1
ATOM 805 O O . LYS A 1 106 ? 26.055 6.399 -34.311 1.00 87.75 106 LYS A O 1
ATOM 810 N N . ARG A 1 107 ? 24.214 5.125 -34.512 1.00 90.88 107 ARG A N 1
ATOM 811 C CA . ARG A 1 107 ? 23.226 6.153 -34.142 1.00 90.88 107 ARG A CA 1
ATOM 812 C C . ARG A 1 107 ? 21.989 5.509 -33.519 1.00 90.88 107 ARG A C 1
ATOM 814 O O . ARG A 1 107 ? 21.507 4.506 -34.039 1.00 90.88 107 ARG A O 1
ATOM 821 N N . ILE A 1 108 ? 21.466 6.120 -32.460 1.00 90.56 108 ILE A N 1
ATOM 822 C CA . ILE A 1 108 ? 20.172 5.797 -31.848 1.00 90.56 108 ILE A CA 1
ATOM 823 C C . ILE A 1 108 ? 19.390 7.105 -31.786 1.00 90.56 108 ILE A C 1
ATOM 825 O O . ILE A 1 108 ? 19.902 8.098 -31.274 1.00 90.56 108 ILE A O 1
ATOM 829 N N . ALA A 1 109 ? 18.171 7.110 -32.315 1.00 92.12 109 ALA A N 1
ATOM 830 C CA . ALA A 1 109 ? 17.246 8.216 -32.127 1.00 92.12 109 ALA A CA 1
ATOM 831 C C . ALA A 1 109 ? 16.259 7.837 -31.020 1.00 92.12 109 ALA A C 1
ATOM 833 O O . ALA A 1 109 ? 15.671 6.756 -31.060 1.00 92.12 109 ALA A O 1
ATOM 834 N N . VAL A 1 110 ? 16.112 8.707 -30.023 1.00 90.94 110 VAL A N 1
ATOM 835 C CA . VAL A 1 110 ? 15.232 8.493 -28.873 1.00 90.94 110 VAL A CA 1
ATOM 836 C C . VAL A 1 110 ? 14.112 9.525 -28.937 1.00 90.94 110 VAL A C 1
ATOM 838 O O . VAL A 1 110 ? 14.378 10.716 -29.074 1.00 90.94 110 VAL A O 1
ATOM 841 N N . PHE A 1 111 ? 12.865 9.065 -28.858 1.00 90.12 111 PHE A N 1
ATOM 842 C CA . PHE A 1 111 ? 11.673 9.902 -28.982 1.00 90.12 111 PHE A CA 1
ATOM 843 C C . PHE A 1 111 ? 10.724 9.670 -27.801 1.00 90.12 111 PHE A C 1
ATOM 845 O O . PHE A 1 111 ? 10.712 8.589 -27.213 1.00 90.12 111 PHE A O 1
ATOM 852 N N . GLY A 1 112 ? 9.892 10.671 -27.501 1.00 87.94 112 GLY A N 1
ATOM 853 C CA . GLY A 1 112 ? 8.864 10.616 -26.458 1.00 87.94 112 GLY A CA 1
ATOM 854 C C . GLY A 1 112 ? 9.201 11.447 -25.215 1.00 87.94 112 GLY A C 1
ATOM 855 O O . GLY A 1 112 ? 10.362 11.628 -24.862 1.00 87.94 112 GLY A O 1
ATOM 856 N N . GLU A 1 113 ? 8.169 11.953 -24.537 1.00 85.06 113 GLU A N 1
ATOM 857 C CA . GLU A 1 113 ? 8.303 12.861 -23.382 1.00 85.06 113 GLU A CA 1
ATOM 858 C C . GLU A 1 113 ? 9.050 12.217 -22.201 1.00 85.06 113 GLU A C 1
ATOM 860 O O . GLU A 1 113 ? 9.904 12.848 -21.576 1.00 85.06 113 GLU A O 1
ATOM 865 N N . ALA A 1 114 ? 8.792 10.930 -21.951 1.00 82.56 114 ALA A N 1
ATOM 866 C CA . ALA A 1 114 ? 9.429 10.162 -20.881 1.00 82.56 114 ALA A CA 1
ATOM 867 C C . ALA A 1 114 ? 10.927 9.889 -21.116 1.00 82.56 114 ALA A C 1
ATOM 869 O O . ALA A 1 114 ? 11.628 9.495 -20.188 1.00 82.56 114 ALA A O 1
ATOM 870 N N . ALA A 1 115 ? 11.425 10.097 -22.339 1.00 82.12 115 ALA A N 1
ATOM 871 C CA . ALA A 1 115 ? 12.837 9.930 -22.667 1.00 82.12 115 ALA A CA 1
ATOM 872 C C . ALA A 1 115 ? 13.688 11.186 -22.395 1.00 82.12 115 ALA A C 1
ATOM 874 O O . ALA A 1 115 ? 14.901 11.151 -22.600 1.00 82.12 115 ALA A O 1
ATOM 875 N N . HIS A 1 116 ? 13.064 12.289 -21.963 1.00 77.62 116 HIS A N 1
ATOM 876 C CA . HIS A 1 116 ? 13.729 13.561 -21.679 1.00 77.62 116 HIS A CA 1
ATOM 877 C C . HIS A 1 116 ? 13.633 13.927 -20.181 1.00 77.62 116 HIS A C 1
ATOM 879 O O . HIS A 1 116 ? 14.047 13.160 -19.319 1.00 77.62 116 HIS A O 1
ATOM 885 N N . THR A 1 117 ? 13.112 15.109 -19.841 1.00 65.44 117 THR A N 1
ATOM 886 C CA . THR A 1 117 ? 13.198 15.735 -18.507 1.00 65.44 117 THR A CA 1
ATOM 887 C C . THR A 1 117 ? 12.141 15.269 -17.506 1.00 65.44 117 THR A C 1
ATOM 889 O O . THR A 1 117 ? 12.251 15.595 -16.328 1.00 65.44 117 THR A O 1
ATOM 892 N N . LYS A 1 118 ? 11.126 14.511 -17.938 1.00 67.25 118 LYS A N 1
ATOM 893 C CA . LYS A 1 118 ? 10.056 13.983 -17.074 1.00 67.25 118 LYS A CA 1
ATOM 894 C C . LYS A 1 118 ? 10.167 12.468 -16.926 1.00 67.25 118 LYS A C 1
ATOM 896 O O . LYS A 1 118 ? 9.288 11.721 -17.355 1.00 67.25 118 LYS A O 1
ATOM 901 N N . VAL A 1 119 ? 11.273 12.010 -16.349 1.00 72.94 119 VAL A N 1
ATOM 902 C CA . VAL A 1 119 ? 11.448 10.587 -16.035 1.00 72.94 119 VAL A CA 1
ATOM 903 C C . VAL A 1 119 ? 10.386 10.180 -15.013 1.00 72.94 119 VAL A C 1
ATOM 905 O O . VAL A 1 119 ? 10.263 10.801 -13.960 1.00 72.94 119 VAL A O 1
ATOM 908 N N . ILE A 1 120 ? 9.617 9.136 -15.322 1.00 75.50 120 ILE A N 1
ATOM 909 C CA . ILE A 1 120 ? 8.643 8.567 -14.389 1.00 75.50 120 ILE A CA 1
ATOM 910 C C . ILE A 1 120 ? 9.413 7.672 -13.417 1.00 75.50 120 ILE A C 1
ATOM 912 O O . ILE A 1 120 ? 9.848 6.581 -13.777 1.00 75.50 120 ILE A O 1
ATOM 916 N N . THR A 1 121 ? 9.618 8.159 -12.197 1.00 77.38 121 THR A N 1
ATOM 917 C CA . THR A 1 121 ? 10.385 7.468 -11.145 1.00 77.38 121 THR A CA 1
ATOM 918 C C . THR A 1 121 ? 9.504 6.800 -10.091 1.00 77.38 121 THR A C 1
ATOM 920 O O . THR A 1 121 ? 10.018 6.100 -9.222 1.00 77.38 121 THR A O 1
ATOM 923 N N . GLY A 1 122 ? 8.184 6.975 -10.169 1.00 81.06 122 GLY A N 1
ATOM 924 C CA . GLY A 1 122 ? 7.237 6.412 -9.216 1.00 81.06 122 GLY A CA 1
ATOM 925 C C . GLY A 1 122 ? 5.787 6.555 -9.667 1.00 81.06 122 GLY A C 1
ATOM 926 O O . GLY A 1 122 ? 5.496 7.119 -10.723 1.00 81.06 122 GLY A O 1
ATOM 927 N N . GLY A 1 123 ? 4.882 6.009 -8.855 1.00 83.56 123 GLY A N 1
ATOM 928 C CA . GLY A 1 123 ? 3.439 6.159 -9.031 1.00 83.56 123 GLY A CA 1
ATOM 929 C C . GLY A 1 123 ? 2.923 7.526 -8.573 1.00 83.56 123 GLY A C 1
ATOM 930 O O . GLY A 1 123 ? 3.673 8.381 -8.107 1.00 83.56 123 GLY A O 1
ATOM 931 N N . THR A 1 124 ? 1.613 7.723 -8.694 1.00 87.06 124 THR A N 1
ATOM 932 C CA . THR A 1 124 ? 0.907 8.933 -8.246 1.00 87.06 124 THR A CA 1
ATOM 933 C C . THR A 1 124 ? 0.021 8.633 -7.029 1.00 87.06 124 THR A C 1
ATOM 935 O O . THR A 1 124 ? -0.062 7.494 -6.564 1.00 87.06 124 THR A O 1
ATOM 938 N N . GLY A 1 125 ? -0.651 9.653 -6.486 1.00 91.25 125 GLY A N 1
ATOM 939 C CA . GLY A 1 125 ? -1.573 9.489 -5.358 1.00 91.25 125 GLY A CA 1
ATOM 940 C C . GLY A 1 125 ? -0.856 9.190 -4.039 1.00 91.25 125 GLY A C 1
ATOM 941 O O . GLY A 1 125 ? 0.225 9.717 -3.786 1.00 91.25 125 GLY A O 1
ATOM 942 N N . SER A 1 126 ? -1.454 8.347 -3.191 1.00 90.44 126 SER A N 1
ATOM 943 C CA . SER A 1 126 ? -0.914 8.020 -1.860 1.00 90.44 126 SER A CA 1
ATOM 944 C C . SER A 1 126 ? 0.399 7.230 -1.891 1.00 90.44 126 SER A C 1
ATOM 946 O O . SER A 1 126 ? 1.097 7.192 -0.884 1.00 90.44 126 SER A O 1
ATOM 948 N N . GLY A 1 127 ? 0.744 6.618 -3.030 1.00 88.31 127 GLY A N 1
ATOM 949 C CA . GLY A 1 127 ? 2.011 5.908 -3.235 1.00 88.31 127 GLY A CA 1
ATOM 950 C C . GLY A 1 127 ? 3.128 6.764 -3.840 1.00 88.31 127 GLY A C 1
ATOM 951 O O . GLY A 1 127 ? 4.186 6.227 -4.163 1.00 88.31 127 GLY A O 1
ATOM 952 N N . ALA A 1 128 ? 2.899 8.064 -4.056 1.00 88.75 128 ALA A N 1
ATOM 953 C CA . ALA A 1 128 ? 3.907 8.950 -4.625 1.00 88.75 128 ALA A CA 1
ATOM 954 C C . ALA A 1 128 ? 5.071 9.174 -3.647 1.00 88.75 128 ALA A C 1
ATOM 956 O O . ALA A 1 128 ? 4.864 9.422 -2.459 1.00 88.75 128 ALA A O 1
ATOM 957 N N . VAL A 1 129 ? 6.297 9.136 -4.170 1.00 85.06 129 VAL A N 1
ATOM 958 C CA . VAL A 1 129 ? 7.532 9.405 -3.421 1.00 85.06 129 VAL A CA 1
ATOM 959 C C . VAL A 1 129 ? 8.409 10.378 -4.204 1.00 85.06 129 VAL A C 1
ATOM 961 O O . VAL A 1 129 ? 8.453 10.319 -5.433 1.00 85.06 129 VAL A O 1
ATOM 964 N N . VAL A 1 130 ? 9.100 11.275 -3.496 1.00 82.94 130 VAL A N 1
ATOM 965 C CA . VAL A 1 130 ? 10.093 12.189 -4.079 1.00 82.94 130 VAL A CA 1
ATOM 966 C C . VAL A 1 130 ? 11.482 11.633 -3.745 1.00 82.94 130 VAL A C 1
ATOM 968 O O . VAL A 1 130 ? 11.884 11.729 -2.585 1.00 82.94 130 VAL A O 1
ATOM 971 N N . PRO A 1 131 ? 12.164 10.981 -4.704 1.00 75.94 131 PRO A N 1
ATOM 972 C CA . PRO A 1 131 ? 13.483 10.390 -4.491 1.00 75.94 131 PRO A CA 1
ATOM 973 C C . PRO A 1 131 ? 14.609 11.427 -4.430 1.00 75.94 131 PRO A C 1
ATOM 975 O O . PRO A 1 131 ? 14.493 12.492 -5.076 1.00 75.94 131 PRO A O 1
#

Secondary structure (DSSP, 8-state):
-HHHHHTT----SS--TT--TT-HHHHHHHHHTTSS-HHHHHHHHHHHHHHHHHTTTTTS---S-TT-----HHHHHHHHHHHHHH-------TT--SPPPTTT-------SGGGTT----S-SGGG----

Organism: NCBI:txid73025

Radius of gyration: 26.12 Å; Cα contacts (8 Å, |Δi|>4): 56; chains: 1; bounding box: 58×26×63 Å

Solvent-accessible surface area (backbone atoms only — not comparable to full-atom values): 8682 Å² total; per-residue (Å²): 89,63,68,47,53,76,70,68,55,69,75,84,78,83,61,50,101,75,46,44,70,76,15,69,68,53,50,52,51,32,38,77,68,68,68,39,60,65,68,63,52,51,55,34,52,46,57,53,49,52,51,41,54,73,76,33,60,85,80,43,84,92,78,87,59,97,83,59,86,74,80,40,70,69,52,53,53,50,51,53,50,51,55,65,72,69,62,78,85,88,78,75,66,94,63,59,62,74,69,75,59,70,94,75,54,88,79,85,88,86,78,63,69,61,73,57,93,56,62,82,87,62,60,68,75,96,67,46,70,88,126

pLDDT: mean 91.72, std 6.6, range [65.44, 98.31]

InterPro domains:
  IPR017853 Glycoside hydrolase superfamily [SSF51445] (2-86)
  IPR036881 Glycoside hydrolase family 3 C-terminal domain superfamily [G3DSA:3.40.50.1700] (73-131)
  IPR036962 Glycoside hydrolase, family 3, N-terminal domain superfamily [G3DSA:3.20.20.300] (1-72)
  IPR050288 Cellulose-degrading glycosyl hydrolase 3 [PTHR42715] (2-130)

Foldseek 3Di:
DLVCLVVDNLADPPQDPQGHCPHPVNVVVCCVVVSDPVVSNVVSVCVVVVVCVVVVVVPDPDDDDPPDDPPDPVVVVVLVVVVVVPDDDPDDPPCPPPPDPPVPDPDDDDDDPCVPDDPCPWDDDPGDDDD

Mean predicted aligned error: 6.42 Å